Protein AF-A0A4R2K9C3-F1 (afdb_monomer)

InterPro domains:
  IPR013494 Conserved hypothetical protein CHP02678 [PF09661] (17-122)

Structure (mmCIF, N/CA/C/O backbone):
data_AF-A0A4R2K9C3-F1
#
_entry.id   AF-A0A4R2K9C3-F1
#
loop_
_atom_site.group_PDB
_atom_site.id
_atom_site.type_symbol
_atom_site.label_atom_id
_atom_site.label_alt_id
_atom_site.label_comp_id
_atom_site.label_asym_id
_atom_site.label_entity_id
_atom_site.label_seq_id
_atom_site.pdbx_PDB_ins_code
_atom_site.Cartn_x
_atom_site.Cartn_y
_atom_site.Cartn_z
_atom_site.occupancy
_atom_site.B_iso_or_equiv
_atom_site.auth_seq_id
_atom_site.auth_comp_id
_atom_site.auth_asym_id
_atom_site.auth_atom_id
_atom_site.pdbx_PDB_model_num
ATOM 1 N N . MET A 1 1 ? -11.268 -9.869 19.387 1.00 60.59 1 MET A N 1
ATOM 2 C CA . MET A 1 1 ? -11.915 -8.569 19.128 1.00 60.59 1 MET A CA 1
ATOM 3 C C . MET A 1 1 ? -11.376 -7.587 20.150 1.00 60.59 1 MET A C 1
ATOM 5 O O . MET A 1 1 ? -11.639 -7.766 21.333 1.00 60.59 1 MET A O 1
ATOM 9 N N . ILE A 1 2 ? -10.507 -6.672 19.723 1.00 79.75 2 ILE A N 1
ATOM 10 C CA . ILE A 1 2 ? -9.918 -5.659 20.607 1.00 79.75 2 ILE A CA 1
ATOM 11 C C . ILE A 1 2 ? -10.991 -4.595 20.855 1.00 79.75 2 ILE A C 1
ATOM 13 O O . ILE A 1 2 ? -11.624 -4.126 19.912 1.00 79.75 2 ILE A O 1
ATOM 17 N N . GLU A 1 3 ? -11.250 -4.261 22.115 1.00 84.19 3 GLU A N 1
ATOM 18 C CA . GLU A 1 3 ? -12.278 -3.282 22.464 1.00 84.19 3 GLU A CA 1
ATOM 19 C C . GLU A 1 3 ? -11.750 -1.861 22.233 1.00 84.19 3 GLU A C 1
ATOM 21 O O . GLU A 1 3 ? -10.769 -1.445 22.850 1.00 84.19 3 GLU A O 1
ATOM 26 N N . ILE A 1 4 ? -12.401 -1.117 21.336 1.00 86.88 4 ILE A N 1
ATOM 27 C CA . ILE A 1 4 ? -12.091 0.293 21.088 1.00 86.88 4 ILE A CA 1
ATOM 28 C C . ILE A 1 4 ? -12.964 1.156 22.004 1.00 86.88 4 ILE A C 1
ATOM 30 O O . ILE A 1 4 ? -14.193 1.084 21.898 1.00 86.88 4 ILE A O 1
ATOM 34 N N . PRO A 1 5 ? -12.384 2.021 22.853 1.00 88.50 5 PRO A N 1
ATOM 35 C CA . PRO A 1 5 ? -13.164 2.929 23.682 1.00 88.50 5 PRO A CA 1
ATOM 36 C C . PRO A 1 5 ? -14.057 3.846 22.836 1.00 88.50 5 PRO A C 1
ATOM 38 O O . PRO A 1 5 ? -13.630 4.371 21.805 1.00 88.50 5 PRO A O 1
ATOM 41 N N . THR A 1 6 ? -15.278 4.129 23.298 1.00 89.88 6 THR A N 1
ATOM 42 C CA . THR A 1 6 ? -16.264 4.926 22.540 1.00 89.88 6 THR A CA 1
ATOM 43 C C . THR A 1 6 ? -15.735 6.293 22.094 1.00 89.88 6 THR A C 1
ATOM 45 O O . THR A 1 6 ? -16.053 6.748 20.997 1.00 89.88 6 THR A O 1
ATOM 48 N N . PHE A 1 7 ? -14.895 6.943 22.908 1.00 91.75 7 PHE A N 1
ATOM 49 C CA . PHE A 1 7 ? -14.315 8.249 22.574 1.00 91.75 7 PHE A CA 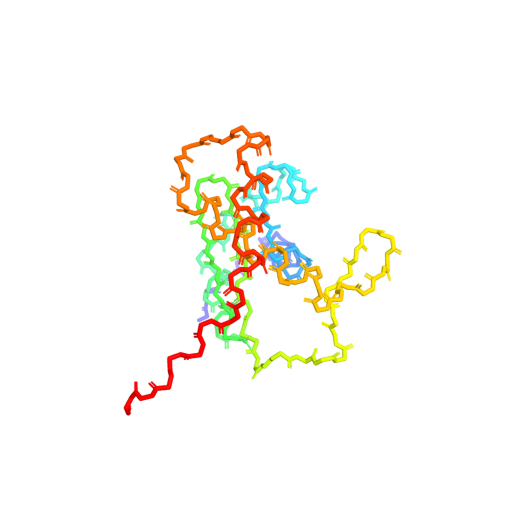1
ATOM 50 C C . PHE A 1 7 ? -13.267 8.181 21.450 1.00 91.75 7 PHE A C 1
ATOM 52 O O . PHE A 1 7 ? -13.030 9.176 20.768 1.00 91.75 7 PHE A O 1
ATOM 59 N N . GLU A 1 8 ? -12.663 7.013 21.222 1.00 95.44 8 GLU A N 1
ATOM 60 C CA . GLU A 1 8 ? -11.671 6.801 20.167 1.00 95.44 8 GLU A CA 1
ATOM 61 C C . GLU A 1 8 ? -12.262 6.178 18.900 1.00 95.44 8 GLU A C 1
ATOM 63 O O . GLU A 1 8 ? -11.641 6.232 17.834 1.00 95.44 8 GLU A O 1
ATOM 68 N N . LEU A 1 9 ? -13.489 5.656 18.981 1.00 95.12 9 LEU A N 1
ATOM 69 C CA . LEU A 1 9 ? -14.160 4.951 17.891 1.00 95.12 9 LEU A CA 1
ATOM 70 C C . LEU A 1 9 ? -14.202 5.765 16.591 1.00 95.12 9 LEU A C 1
ATOM 72 O O . LEU A 1 9 ? -13.956 5.226 15.514 1.00 95.12 9 LEU A O 1
ATOM 76 N N . ALA A 1 10 ? -14.455 7.073 16.670 1.00 96.38 10 ALA A N 1
ATOM 77 C CA . ALA A 1 10 ? -14.468 7.938 15.491 1.00 96.38 10 ALA A CA 1
ATOM 78 C C . ALA A 1 10 ? -13.087 8.031 14.811 1.00 96.38 10 ALA A C 1
ATOM 80 O O . ALA A 1 10 ? -12.998 8.053 13.579 1.00 96.38 10 ALA A O 1
ATOM 81 N N . SER A 1 11 ? -12.008 8.056 15.603 1.00 96.88 11 SER A N 1
ATOM 82 C CA . SER A 1 11 ? -10.631 8.051 15.098 1.00 96.88 11 SER A CA 1
ATOM 83 C C . SER A 1 11 ? -10.295 6.708 14.453 1.00 96.88 11 SER A C 1
ATOM 85 O O . SER A 1 11 ? -9.792 6.685 13.328 1.00 96.88 11 SER A O 1
ATOM 87 N N . TYR A 1 12 ? -10.657 5.604 15.111 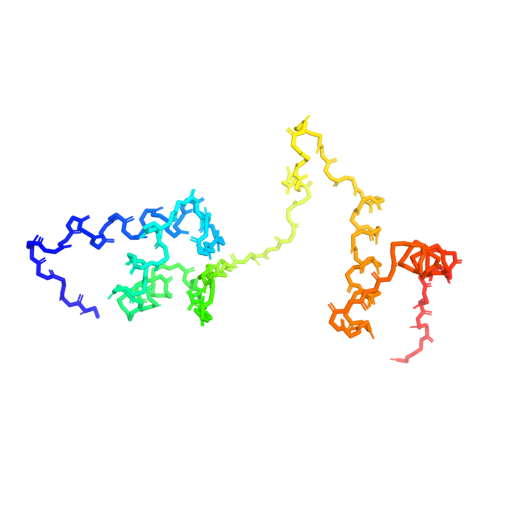1.00 97.56 12 TYR A N 1
ATOM 88 C CA . TYR A 1 12 ? -10.469 4.256 14.582 1.00 97.56 12 TYR A CA 1
ATOM 89 C C . TYR A 1 12 ? -11.209 4.053 13.253 1.00 97.56 12 TYR A C 1
ATOM 91 O O . TYR A 1 12 ? -10.611 3.684 12.244 1.00 97.56 12 TYR A O 1
ATOM 99 N N . GLN A 1 13 ? -12.496 4.405 13.193 1.00 96.88 13 GLN A N 1
ATOM 100 C CA . GLN A 1 13 ? -13.297 4.318 11.968 1.00 96.88 13 GLN A CA 1
ATOM 101 C C . GLN A 1 13 ? -12.732 5.176 10.833 1.00 96.88 13 GLN A C 1
ATOM 103 O O . GLN A 1 13 ? -12.809 4.793 9.664 1.00 96.88 13 GLN A O 1
ATOM 108 N N . ARG A 1 14 ? -12.165 6.349 11.147 1.00 97.44 14 ARG A N 1
ATOM 109 C CA . ARG A 1 14 ? -11.459 7.161 10.151 1.00 97.44 14 ARG A CA 1
ATOM 110 C C . ARG A 1 14 ? -10.237 6.411 9.618 1.00 97.44 14 ARG A C 1
ATOM 112 O O . ARG A 1 14 ? -10.091 6.352 8.404 1.00 97.44 14 ARG A O 1
ATOM 119 N N . ALA A 1 15 ? -9.428 5.798 10.481 1.00 97.44 15 ALA A N 1
ATOM 120 C CA . ALA A 1 15 ? -8.274 5.004 10.059 1.00 97.44 15 ALA A CA 1
ATOM 121 C C . ALA A 1 15 ? -8.679 3.820 9.161 1.00 97.44 15 ALA A C 1
ATOM 123 O O . ALA A 1 15 ? -8.097 3.640 8.091 1.00 97.44 15 ALA A O 1
ATOM 124 N N . VAL A 1 16 ? -9.737 3.084 9.530 1.00 97.06 16 VAL A N 1
ATOM 125 C CA . VAL A 1 16 ? -10.309 1.999 8.710 1.00 97.06 16 VAL A CA 1
ATOM 126 C C . VAL A 1 16 ? -10.696 2.515 7.323 1.00 97.06 16 VAL A C 1
ATOM 128 O O . VAL A 1 16 ? -10.256 1.972 6.310 1.00 97.06 16 VAL A O 1
ATOM 131 N N . ARG A 1 17 ? -11.480 3.600 7.256 1.00 97.19 17 ARG A N 1
ATOM 132 C CA . ARG A 1 17 ? -11.898 4.198 5.979 1.00 97.19 17 ARG A CA 1
ATOM 133 C C . ARG A 1 17 ? -10.706 4.638 5.134 1.00 97.19 17 ARG A C 1
ATOM 135 O O . ARG A 1 17 ? -10.707 4.384 3.933 1.00 97.19 17 ARG A O 1
ATOM 142 N N . THR A 1 18 ? -9.688 5.248 5.740 1.00 97.38 18 THR A N 1
ATOM 143 C CA . THR A 1 18 ? -8.480 5.681 5.027 1.00 97.38 18 THR A CA 1
ATOM 144 C C . THR A 1 18 ? -7.759 4.499 4.376 1.00 97.38 18 THR A C 1
ATOM 146 O O . THR A 1 18 ? -7.446 4.578 3.190 1.00 97.38 18 THR A O 1
ATOM 149 N N . VAL A 1 19 ? -7.552 3.394 5.103 1.00 96.50 19 VAL A N 1
ATOM 150 C CA . VAL A 1 19 ? -6.857 2.192 4.594 1.00 96.50 19 VAL A CA 1
ATOM 151 C C . VAL A 1 19 ? -7.674 1.464 3.518 1.00 96.50 19 VAL A C 1
ATOM 153 O O . VAL A 1 19 ? -7.120 0.939 2.550 1.00 96.50 19 VAL A O 1
ATOM 156 N N . LEU A 1 20 ? -9.004 1.451 3.641 1.00 95.12 20 LEU A N 1
ATOM 157 C CA . LEU A 1 20 ? -9.888 0.861 2.632 1.00 95.12 20 LEU A CA 1
ATOM 158 C C . LEU A 1 20 ? -10.012 1.725 1.368 1.00 95.12 20 LEU A C 1
ATOM 160 O O . LEU A 1 20 ? -10.162 1.181 0.275 1.00 95.12 20 LEU A O 1
ATOM 164 N N . ALA A 1 21 ? -9.924 3.049 1.483 1.00 95.31 21 ALA A N 1
ATOM 165 C CA . ALA A 1 21 ? -9.928 3.945 0.329 1.00 95.31 21 ALA A CA 1
ATOM 166 C C . ALA A 1 21 ? -8.570 3.962 -0.395 1.00 95.31 21 ALA A C 1
ATOM 168 O O . ALA A 1 21 ? -8.528 3.984 -1.623 1.00 95.31 21 ALA A O 1
ATOM 169 N N . HIS A 1 22 ? -7.468 3.895 0.357 1.00 95.06 22 HIS A N 1
ATOM 170 C CA . HIS A 1 22 ? -6.108 4.027 -0.162 1.00 95.06 22 HIS A CA 1
ATOM 171 C C . HIS A 1 22 ? -5.272 2.794 0.220 1.00 95.06 22 HIS A C 1
ATOM 173 O O . HIS A 1 22 ? -4.704 2.745 1.311 1.00 95.06 22 HIS A O 1
ATOM 179 N N . PRO A 1 23 ? -5.155 1.787 -0.673 1.00 91.94 23 PRO A N 1
ATOM 180 C CA . PRO A 1 23 ? -4.407 0.558 -0.391 1.00 91.94 23 PRO A CA 1
ATOM 181 C C . PRO A 1 23 ? -2.909 0.774 -0.151 1.00 91.94 23 PRO A C 1
ATOM 183 O O . PRO A 1 23 ? -2.239 -0.099 0.396 1.00 91.94 23 PRO A O 1
ATOM 186 N N . VAL A 1 24 ? -2.368 1.911 -0.591 1.00 95.38 24 VAL A N 1
ATOM 187 C CA . VAL A 1 24 ? -0.992 2.332 -0.332 1.00 95.38 24 VAL A CA 1
ATOM 188 C C . VAL A 1 24 ? -1.038 3.746 0.223 1.00 95.38 24 VAL A C 1
ATOM 190 O O . VAL A 1 24 ? -1.564 4.651 -0.418 1.00 95.38 24 VAL A O 1
ATOM 193 N N . ILE A 1 25 ? -0.473 3.911 1.411 1.00 97.50 25 ILE A N 1
ATOM 194 C CA . ILE A 1 25 ? -0.323 5.179 2.116 1.00 97.50 25 ILE A CA 1
ATOM 195 C C . ILE A 1 25 ? 1.176 5.403 2.295 1.00 97.50 25 ILE A C 1
ATOM 197 O O . ILE A 1 25 ? 1.898 4.487 2.693 1.00 97.50 25 ILE A O 1
ATOM 201 N N . THR A 1 26 ? 1.648 6.601 1.988 1.00 97.12 26 THR A N 1
ATOM 202 C CA . THR A 1 26 ? 3.036 7.040 2.152 1.00 97.12 26 THR A CA 1
ATOM 203 C C . THR A 1 26 ? 3.089 8.227 3.113 1.00 97.12 26 THR A C 1
ATOM 205 O O . THR A 1 26 ? 2.066 8.664 3.633 1.00 97.12 26 THR A O 1
ATOM 208 N N . GLU A 1 27 ? 4.278 8.774 3.352 1.00 96.31 27 GLU A N 1
ATOM 209 C CA . GLU A 1 27 ? 4.451 10.001 4.143 1.00 96.31 27 GLU A CA 1
ATOM 210 C C . GLU A 1 27 ? 3.733 11.224 3.550 1.00 96.31 27 GLU A C 1
ATOM 212 O O . GLU A 1 27 ? 3.465 12.183 4.265 1.00 96.31 27 GLU A O 1
ATOM 217 N N . THR A 1 28 ? 3.425 11.207 2.252 1.00 95.12 28 THR A N 1
ATOM 218 C CA . THR A 1 28 ? 2.826 12.347 1.540 1.00 95.12 28 THR A CA 1
ATOM 219 C C . THR A 1 28 ? 1.489 12.031 0.880 1.00 95.12 28 THR A C 1
ATOM 221 O O . THR A 1 28 ? 0.803 12.952 0.444 1.00 95.12 28 THR A O 1
ATOM 224 N N . TYR A 1 29 ? 1.105 10.757 0.794 1.00 93.31 29 TYR A N 1
ATOM 225 C CA . TYR A 1 29 ? -0.108 10.303 0.119 1.00 93.31 29 TYR A CA 1
ATOM 226 C C . TYR A 1 29 ? -0.936 9.380 1.029 1.00 93.31 29 TYR A C 1
ATOM 228 O O . TYR A 1 29 ? -0.366 8.474 1.633 1.00 93.31 29 TYR A O 1
ATOM 236 N N . PRO A 1 30 ? -2.274 9.511 1.090 1.00 94.25 30 PRO A N 1
ATOM 237 C CA . PRO A 1 30 ? -3.096 10.511 0.399 1.00 94.25 30 PRO A CA 1
ATOM 238 C C . PRO A 1 30 ? -2.925 11.930 0.963 1.00 94.25 30 PRO A C 1
ATOM 240 O O . PRO A 1 30 ? -3.079 12.898 0.227 1.00 94.25 30 PRO A O 1
ATOM 243 N N . ASP A 1 31 ? -2.548 12.038 2.235 1.00 95.19 31 ASP A N 1
ATOM 244 C CA . ASP A 1 31 ? -2.183 13.269 2.931 1.00 95.19 31 ASP A CA 1
ATOM 245 C C . ASP A 1 31 ? -1.165 12.947 4.049 1.00 95.19 31 ASP A C 1
ATOM 247 O O . ASP A 1 31 ? -1.040 11.777 4.435 1.00 95.19 31 ASP A O 1
ATOM 251 N N . PRO A 1 32 ? -0.438 13.946 4.588 1.00 96.06 32 PRO A N 1
ATOM 252 C CA . PRO A 1 32 ? 0.605 13.719 5.595 1.00 96.06 32 PRO A CA 1
ATOM 253 C C . PRO A 1 32 ? 0.118 13.134 6.932 1.00 96.06 32 PRO A C 1
ATOM 255 O O . PRO A 1 32 ? 0.901 12.521 7.658 1.00 96.06 32 PRO A O 1
ATOM 258 N N . ASP A 1 33 ? -1.168 13.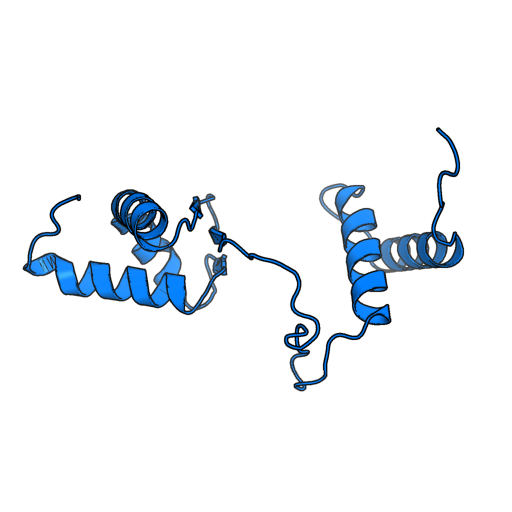281 7.261 1.00 96.69 33 ASP A N 1
ATOM 259 C CA . ASP A 1 33 ? -1.739 12.828 8.537 1.00 96.69 33 ASP A CA 1
ATOM 260 C C . ASP A 1 33 ? -2.200 11.365 8.488 1.00 96.69 33 ASP A C 1
ATOM 262 O O . ASP A 1 33 ? -2.403 10.718 9.523 1.00 96.69 33 ASP A O 1
ATOM 266 N N . SER A 1 34 ? -2.356 10.819 7.284 1.00 97.44 34 SER A N 1
ATOM 267 C CA . SER A 1 34 ? -2.869 9.472 7.063 1.00 97.44 34 SER A CA 1
ATOM 268 C C . SER A 1 34 ? -1.945 8.387 7.608 1.00 97.44 34 SER A C 1
ATOM 270 O O . SER A 1 34 ? -2.413 7.482 8.301 1.00 97.44 34 SER A O 1
ATOM 272 N N . LEU A 1 35 ? -0.635 8.465 7.352 1.00 97.50 35 LEU A N 1
ATOM 273 C CA . LEU A 1 35 ? 0.306 7.454 7.844 1.00 97.50 35 LEU A CA 1
ATOM 274 C C . LEU A 1 35 ? 0.403 7.444 9.386 1.00 97.50 35 LEU A C 1
ATOM 276 O O . LEU A 1 35 ? 0.284 6.358 9.962 1.00 97.50 35 LEU A O 1
ATOM 280 N N . PRO A 1 36 ? 0.545 8.590 10.087 1.00 97.38 36 PRO A N 1
ATOM 281 C CA . PRO A 1 36 ? 0.458 8.641 11.549 1.00 97.38 36 PRO A CA 1
ATOM 282 C C . PRO A 1 36 ? -0.851 8.072 12.107 1.00 97.38 36 PRO A C 1
ATOM 284 O O . PRO A 1 36 ? -0.824 7.301 13.069 1.00 97.38 36 PRO A O 1
ATOM 287 N N . LEU A 1 37 ? -1.992 8.396 11.486 1.00 97.44 37 LEU A N 1
ATOM 288 C CA . LEU A 1 37 ? -3.298 7.891 11.910 1.00 97.44 37 LEU A CA 1
ATOM 289 C C . LEU A 1 37 ? -3.380 6.361 11.813 1.00 97.44 37 LEU A C 1
ATOM 291 O O . LEU A 1 37 ? -3.865 5.712 12.736 1.00 97.44 37 LEU A O 1
ATOM 295 N N . VAL A 1 38 ? -2.887 5.778 10.719 1.00 97.19 38 VAL A N 1
ATOM 296 C CA . VAL A 1 38 ? -2.866 4.319 10.538 1.00 97.19 38 VAL A CA 1
ATOM 297 C C . VAL A 1 38 ? -1.894 3.650 11.504 1.00 97.19 38 VAL A C 1
ATOM 299 O O . VAL A 1 38 ? -2.206 2.593 12.047 1.00 97.19 38 VAL A O 1
ATOM 302 N N . ARG A 1 39 ? -0.736 4.267 11.774 1.00 96.38 39 ARG A N 1
ATOM 303 C CA . ARG A 1 39 ? 0.226 3.752 12.762 1.00 96.38 39 ARG A CA 1
ATOM 304 C C . ARG A 1 39 ? -0.358 3.683 14.166 1.00 96.38 39 ARG A C 1
ATOM 306 O O . ARG A 1 39 ? -0.074 2.718 14.869 1.00 96.38 39 ARG A O 1
ATOM 313 N N . ARG A 1 40 ? -1.159 4.677 14.560 1.00 96.81 40 ARG A N 1
ATOM 314 C CA . ARG A 1 40 ? -1.821 4.703 15.872 1.00 96.81 40 ARG A CA 1
ATOM 315 C C . ARG A 1 40 ? -2.683 3.461 16.102 1.00 96.81 40 ARG A C 1
ATOM 317 O O . ARG A 1 40 ? -2.660 2.925 17.197 1.00 96.81 40 ARG A O 1
ATOM 324 N N . TRP A 1 41 ? -3.394 3.014 15.069 1.00 97.69 41 TRP A N 1
ATOM 325 C CA . TRP A 1 41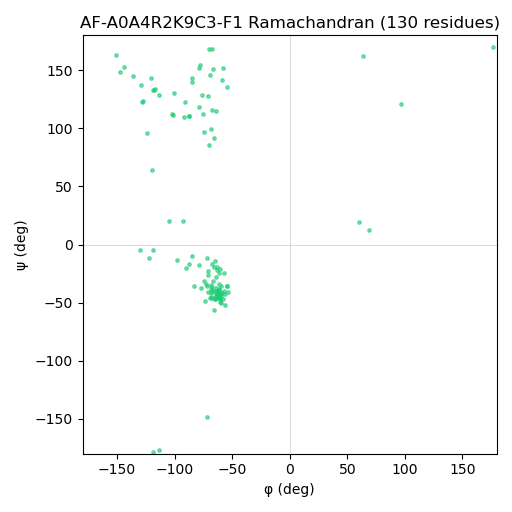 ? -4.359 1.909 15.124 1.00 97.69 41 TRP A CA 1
ATOM 326 C C . TRP A 1 41 ? -3.836 0.612 14.497 1.00 97.69 41 TRP A C 1
ATOM 328 O O . TRP A 1 41 ? -4.603 -0.239 14.051 1.00 97.69 41 TRP A O 1
ATOM 338 N N . ALA A 1 42 ? -2.516 0.479 14.368 1.00 96.06 42 ALA A N 1
ATOM 339 C CA . ALA A 1 42 ? -1.905 -0.569 13.561 1.00 96.06 42 ALA A CA 1
ATOM 340 C C . ALA A 1 42 ? -2.234 -1.989 14.041 1.00 96.06 42 ALA A C 1
ATOM 342 O O . ALA A 1 42 ? -2.300 -2.909 13.224 1.00 96.06 42 ALA A O 1
ATOM 343 N N . THR A 1 43 ? -2.378 -2.184 15.350 1.00 96.00 43 THR A N 1
ATOM 344 C CA . THR A 1 43 ? -2.629 -3.499 15.949 1.00 96.00 43 THR A CA 1
ATOM 345 C C . THR A 1 43 ? -4.065 -3.936 15.686 1.00 96.00 43 THR A C 1
ATOM 347 O O . THR A 1 43 ? -4.304 -5.035 15.191 1.00 96.00 43 THR A O 1
ATOM 350 N N . GLU A 1 44 ? -5.007 -3.037 15.943 1.00 96.56 44 GLU A N 1
ATOM 351 C CA . GLU A 1 44 ? -6.444 -3.238 15.805 1.00 96.56 44 GLU A CA 1
ATOM 352 C C . GLU A 1 44 ? -6.818 -3.402 14.337 1.00 96.56 44 GLU A C 1
ATOM 354 O O . GLU A 1 44 ? -7.456 -4.384 13.973 1.00 96.56 44 GLU A O 1
ATOM 359 N N . LEU A 1 45 ? -6.297 -2.532 13.464 1.00 96.81 45 LEU A N 1
ATOM 360 C CA . LEU A 1 45 ? -6.496 -2.648 12.021 1.00 96.81 45 LEU A CA 1
ATOM 361 C C . LEU A 1 45 ? -5.978 -3.979 11.475 1.00 96.81 45 LEU A C 1
ATOM 363 O O . LEU A 1 45 ? -6.627 -4.577 10.625 1.00 96.81 45 LEU A O 1
ATOM 367 N N . ARG A 1 46 ? -4.812 -4.457 11.930 1.00 96.56 46 ARG A N 1
ATOM 368 C CA . ARG A 1 46 ? -4.279 -5.753 11.480 1.00 96.56 46 ARG A CA 1
ATOM 369 C C . ARG A 1 46 ? -5.181 -6.912 11.873 1.00 96.56 46 ARG A C 1
ATOM 371 O O . ARG A 1 46 ? -5.392 -7.780 11.034 1.00 96.56 46 ARG A O 1
ATOM 378 N N . SER A 1 47 ? -5.675 -6.924 13.111 1.00 96.25 47 SER A N 1
ATOM 379 C CA . SER A 1 47 ? -6.586 -7.970 13.584 1.00 96.25 47 SER A CA 1
ATOM 380 C C . SER A 1 47 ? -7.906 -7.904 12.826 1.00 96.25 47 SER A C 1
ATOM 382 O O . SER A 1 47 ? -8.275 -8.859 12.157 1.00 96.25 47 SER A O 1
ATOM 384 N N . ASP A 1 48 ? -8.574 -6.753 12.848 1.00 95.56 48 ASP A N 1
ATOM 385 C CA . ASP A 1 48 ? -9.935 -6.625 12.334 1.00 95.56 48 ASP A CA 1
ATOM 386 C C . ASP A 1 48 ? -9.997 -6.799 10.811 1.00 95.56 48 ASP A C 1
ATOM 388 O O . ASP A 1 48 ? -10.939 -7.398 10.295 1.00 95.56 48 ASP A O 1
ATOM 392 N N . LEU A 1 49 ? -8.992 -6.323 10.065 1.00 95.25 49 LEU A N 1
ATOM 393 C CA . LEU A 1 49 ? -8.950 -6.502 8.609 1.00 95.25 49 LEU A CA 1
ATOM 394 C C . LEU A 1 49 ? -8.629 -7.948 8.209 1.00 95.25 49 LEU A C 1
ATOM 396 O O . LEU A 1 49 ? -9.150 -8.420 7.194 1.00 95.25 49 LEU A O 1
ATOM 400 N N . ALA A 1 50 ? -7.805 -8.648 8.991 1.00 95.06 50 ALA A N 1
ATOM 401 C CA . ALA A 1 50 ? -7.555 -10.070 8.790 1.00 95.06 50 ALA A CA 1
ATOM 402 C C . ALA A 1 50 ? -8.800 -10.899 9.126 1.00 95.06 50 ALA A C 1
ATOM 404 O O . ALA A 1 50 ? -9.198 -11.740 8.326 1.00 95.06 50 ALA A O 1
ATOM 405 N N . ASP A 1 51 ? -9.451 -10.613 10.253 1.00 94.88 51 ASP A N 1
ATOM 406 C CA . ASP A 1 51 ? -10.617 -11.359 10.730 1.00 94.88 51 ASP A CA 1
ATOM 407 C C . ASP A 1 51 ? -11.845 -11.143 9.830 1.00 94.88 51 ASP A C 1
ATOM 409 O O . ASP A 1 51 ? -12.564 -12.093 9.524 1.00 94.88 51 ASP A O 1
ATOM 413 N N . ALA A 1 52 ? -12.090 -9.909 9.374 1.00 93.50 52 ALA A N 1
ATOM 414 C CA . ALA A 1 52 ? -13.276 -9.583 8.581 1.00 93.50 52 ALA A CA 1
ATOM 415 C C . ALA A 1 52 ? -13.125 -9.888 7.081 1.00 93.50 52 ALA A C 1
ATOM 417 O O . ALA A 1 52 ? -14.106 -10.253 6.434 1.00 93.50 52 ALA A O 1
ATOM 418 N N . PHE A 1 53 ? -11.927 -9.704 6.513 1.00 91.62 53 PHE A N 1
ATOM 419 C CA . PHE A 1 53 ? -11.712 -9.755 5.058 1.00 91.62 53 PHE A CA 1
ATOM 420 C C . PHE A 1 53 ? -10.558 -10.666 4.620 1.00 91.62 53 PHE A C 1
ATOM 422 O O . PHE A 1 53 ? -10.308 -10.802 3.424 1.00 91.62 53 PHE A O 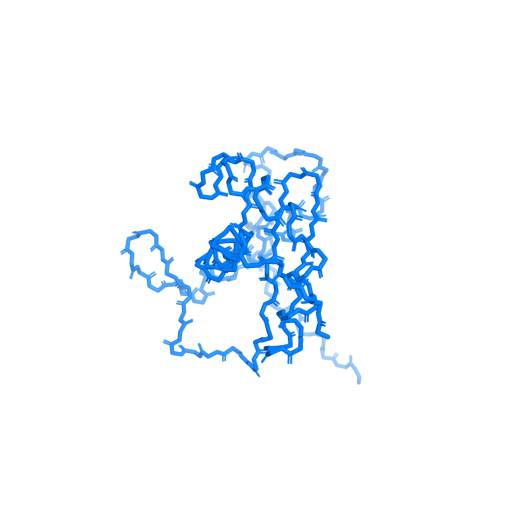1
ATOM 429 N N . GLY A 1 54 ? -9.795 -11.239 5.554 1.00 93.44 54 GLY A N 1
ATOM 430 C CA . GLY A 1 54 ? -8.543 -11.934 5.241 1.00 93.44 54 GLY A CA 1
ATOM 431 C C . GLY A 1 54 ? -7.422 -11.001 4.767 1.00 93.44 54 GLY A C 1
ATOM 432 O O . GLY A 1 54 ? -6.415 -11.467 4.233 1.00 93.44 54 GLY A O 1
ATOM 433 N N . TYR A 1 55 ? -7.573 -9.682 4.919 1.00 95.06 55 TYR A N 1
ATOM 434 C CA . TYR A 1 55 ? -6.599 -8.711 4.425 1.00 95.06 55 TYR A CA 1
ATOM 435 C C . TYR A 1 55 ? -5.391 -8.597 5.353 1.00 95.06 55 TYR A C 1
ATOM 437 O O . TYR A 1 55 ? -5.486 -8.763 6.566 1.00 95.06 55 TYR A O 1
ATOM 445 N N . ARG A 1 56 ? -4.237 -8.242 4.782 1.00 95.62 56 ARG A N 1
ATOM 446 C CA . ARG A 1 56 ? -2.997 -8.025 5.533 1.00 95.62 56 ARG A CA 1
ATOM 447 C C . ARG A 1 56 ? -2.578 -6.563 5.466 1.00 95.62 56 ARG A C 1
ATOM 449 O O . ARG A 1 56 ? -2.436 -6.009 4.382 1.00 95.62 56 ARG A O 1
ATOM 456 N N . LEU A 1 57 ? -2.315 -5.960 6.623 1.00 97.00 57 LEU A N 1
ATOM 457 C CA . LEU A 1 57 ? -1.750 -4.614 6.720 1.00 97.00 57 LEU A CA 1
ATOM 458 C C . LEU A 1 57 ? -0.247 -4.673 7.041 1.00 97.00 57 LEU A C 1
ATOM 460 O O . LEU A 1 57 ? 0.166 -5.042 8.146 1.00 97.00 57 LEU A O 1
ATOM 464 N N . GLU A 1 58 ? 0.575 -4.266 6.077 1.00 97.00 58 GLU A N 1
ATOM 465 C CA . GLU A 1 58 ? 2.030 -4.166 6.199 1.00 97.00 58 GLU A CA 1
ATOM 466 C C . GLU A 1 58 ? 2.447 -2.713 6.450 1.00 97.00 58 GLU A C 1
ATOM 468 O O . GLU A 1 58 ? 2.031 -1.800 5.740 1.00 97.00 58 GLU A O 1
ATOM 473 N N . LEU A 1 59 ? 3.285 -2.489 7.465 1.00 96.00 59 LEU A N 1
ATOM 474 C CA . LEU A 1 59 ? 3.832 -1.170 7.790 1.00 96.00 59 LEU A CA 1
ATOM 475 C C . LEU A 1 59 ? 5.347 -1.205 7.625 1.00 96.00 59 LEU A C 1
ATOM 477 O O . LEU A 1 59 ? 6.007 -2.107 8.132 1.00 96.00 59 LEU A O 1
ATOM 481 N N . SER A 1 60 ? 5.883 -0.191 6.961 1.00 93.56 60 SER A N 1
ATOM 482 C CA . SER A 1 60 ? 7.310 0.131 6.908 1.00 93.56 60 SER A CA 1
ATOM 483 C C . SER A 1 60 ? 7.546 1.468 7.633 1.00 93.56 60 SER A C 1
ATOM 485 O O . SER A 1 60 ? 6.589 2.017 8.183 1.00 93.56 60 SER A O 1
ATOM 487 N N . PRO A 1 61 ? 8.768 2.030 7.676 1.00 93.06 61 PRO A N 1
ATOM 488 C CA . PRO A 1 61 ? 9.010 3.380 8.200 1.00 93.06 61 PRO A CA 1
ATOM 489 C C . PRO A 1 61 ? 8.343 4.510 7.400 1.00 93.06 61 PRO A C 1
ATOM 491 O O . PRO A 1 61 ? 7.955 5.513 7.990 1.00 93.06 61 PRO A O 1
ATOM 494 N N . SER A 1 62 ? 8.121 4.332 6.097 1.00 95.06 62 SER A N 1
ATOM 495 C CA . SER A 1 62 ? 7.594 5.384 5.211 1.00 95.06 62 SER A CA 1
ATOM 496 C C . SER A 1 62 ? 6.253 5.044 4.559 1.00 95.06 62 SER A C 1
ATOM 498 O O . SER A 1 62 ? 5.671 5.884 3.875 1.00 95.06 62 SER A O 1
ATOM 500 N N . THR A 1 63 ? 5.733 3.826 4.750 1.00 96.69 63 THR A N 1
ATOM 501 C CA . THR A 1 63 ? 4.498 3.387 4.085 1.00 96.69 63 THR A CA 1
ATOM 502 C C . THR A 1 63 ? 3.618 2.485 4.945 1.00 96.69 63 THR A C 1
ATOM 504 O O . THR A 1 63 ? 4.122 1.693 5.742 1.00 96.69 63 THR A O 1
ATOM 507 N N . ALA A 1 64 ? 2.313 2.512 4.683 1.00 97.25 64 ALA A N 1
ATOM 508 C CA . ALA A 1 64 ? 1.355 1.475 5.056 1.00 97.25 64 ALA A CA 1
ATOM 509 C C . ALA A 1 64 ? 0.741 0.871 3.787 1.00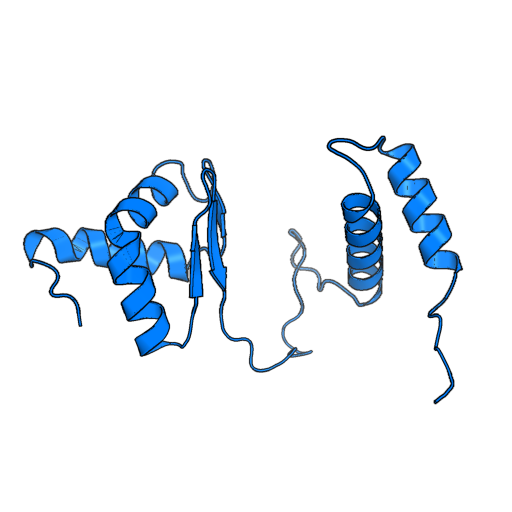 97.25 64 ALA A C 1
ATOM 511 O O . ALA A 1 64 ? 0.338 1.603 2.883 1.00 97.25 64 ALA A O 1
ATOM 512 N N . ARG A 1 65 ? 0.680 -0.458 3.697 1.00 96.75 65 ARG A N 1
ATOM 513 C CA . ARG A 1 65 ? 0.149 -1.180 2.536 1.00 96.75 65 ARG A CA 1
ATOM 514 C C . ARG A 1 65 ? -0.910 -2.176 2.978 1.00 96.75 65 ARG A C 1
ATOM 516 O O . ARG A 1 65 ? -0.630 -3.052 3.792 1.00 96.75 65 ARG A O 1
ATOM 523 N N . LEU A 1 66 ? -2.107 -2.056 2.415 1.00 96.44 66 LEU A N 1
ATOM 524 C CA . LEU A 1 66 ? -3.173 -3.038 2.551 1.00 96.44 66 LEU A CA 1
ATOM 525 C C . LEU A 1 66 ? -3.082 -4.040 1.399 1.00 96.44 66 LEU A C 1
ATOM 527 O O . LEU A 1 66 ? -3.389 -3.717 0.251 1.00 96.44 66 LEU A O 1
ATOM 531 N N . LEU A 1 67 ? -2.693 -5.268 1.716 1.00 92.69 67 LEU A N 1
ATOM 532 C CA . LEU A 1 67 ? -2.743 -6.393 0.800 1.00 92.69 67 LEU A CA 1
ATOM 533 C C . LEU A 1 67 ? -4.122 -7.031 0.917 1.00 92.69 67 LEU A C 1
ATOM 535 O O . LEU A 1 67 ? -4.471 -7.626 1.939 1.00 92.69 67 LEU A O 1
ATOM 539 N N . ARG A 1 68 ? -4.906 -6.878 -0.146 1.00 90.50 68 ARG A N 1
ATOM 540 C CA . ARG A 1 68 ? -6.204 -7.531 -0.283 1.00 90.50 68 ARG A CA 1
ATOM 541 C C . ARG A 1 68 ? -5.999 -8.932 -0.835 1.00 90.50 68 ARG A C 1
ATOM 543 O O . ARG A 1 68 ? -5.130 -9.133 -1.685 1.00 90.50 68 ARG A O 1
ATOM 550 N N . VAL A 1 69 ? -6.801 -9.879 -0.366 1.00 84.75 69 VAL A N 1
ATOM 551 C CA . VAL A 1 69 ? -6.886 -11.191 -1.008 1.00 84.75 69 VAL A CA 1
ATOM 552 C C . VAL A 1 69 ? -7.541 -10.962 -2.366 1.00 84.75 69 VAL A C 1
ATOM 554 O O . VAL A 1 69 ? -8.655 -10.453 -2.441 1.00 84.75 69 VAL A O 1
ATOM 557 N N . MET A 1 70 ? -6.797 -11.232 -3.436 1.00 69.00 70 MET A N 1
ATOM 558 C CA . MET A 1 70 ? -7.320 -11.205 -4.797 1.00 69.00 70 MET A CA 1
ATOM 559 C C . MET A 1 70 ? -7.574 -12.653 -5.199 1.00 69.00 70 MET A C 1
ATOM 561 O O . MET A 1 70 ? -6.620 -13.409 -5.373 1.00 69.00 70 MET A O 1
ATOM 565 N N . ASP A 1 71 ? -8.842 -13.029 -5.350 1.00 63.06 71 ASP A N 1
ATOM 566 C CA . ASP A 1 71 ? -9.238 -14.405 -5.688 1.00 63.06 71 ASP A CA 1
ATOM 567 C C . ASP A 1 71 ? -8.806 -14.812 -7.111 1.00 63.06 71 ASP A C 1
ATOM 569 O O . ASP A 1 71 ? -8.727 -15.993 -7.444 1.00 63.06 71 ASP A O 1
ATOM 573 N N . GLY A 1 72 ? -8.467 -13.832 -7.955 1.00 66.75 72 GLY A N 1
ATOM 574 C CA . GLY A 1 72 ? -7.919 -14.040 -9.287 1.00 66.75 72 GLY A CA 1
ATOM 575 C C . GLY A 1 72 ? -7.712 -12.733 -10.047 1.00 66.75 72 GLY A C 1
ATOM 576 O O . GLY A 1 72 ? -8.153 -11.660 -9.633 1.00 66.75 72 GLY A O 1
ATOM 577 N N . LEU A 1 73 ? -7.022 -12.824 -11.183 1.00 68.44 73 LEU A N 1
ATOM 578 C CA . LEU A 1 73 ? -6.963 -11.739 -12.159 1.00 68.44 73 LEU A CA 1
ATOM 579 C C . LEU A 1 73 ? -8.292 -11.700 -12.920 1.00 68.44 73 LEU A C 1
ATOM 581 O O . LEU A 1 73 ? -8.581 -12.614 -13.691 1.00 68.44 73 LEU A O 1
ATOM 585 N N . ASP A 1 74 ? -9.082 -10.647 -12.715 1.00 74.06 74 ASP A N 1
ATOM 586 C CA . ASP A 1 74 ? -10.312 -10.409 -13.469 1.00 74.06 74 ASP A CA 1
ATOM 587 C C . ASP A 1 74 ? -9.994 -9.624 -14.761 1.00 74.06 74 ASP A C 1
ATOM 589 O O . ASP A 1 74 ? -9.648 -8.439 -14.690 1.00 74.06 74 ASP A O 1
ATOM 593 N N . PRO A 1 75 ? -10.104 -10.238 -15.958 1.00 74.62 75 PRO A N 1
ATOM 594 C CA . PRO A 1 75 ? -9.809 -9.564 -17.223 1.00 74.62 75 PRO A CA 1
ATOM 595 C C . PRO A 1 75 ? -10.773 -8.408 -17.533 1.00 74.62 75 PRO A C 1
ATOM 597 O O . PRO A 1 75 ? -10.485 -7.597 -18.413 1.00 74.62 75 PRO A O 1
ATOM 600 N N . THR A 1 76 ? -11.899 -8.310 -16.822 1.00 79.56 76 THR A N 1
ATOM 601 C CA . THR A 1 76 ? -12.863 -7.211 -16.949 1.00 79.56 76 THR A CA 1
ATOM 602 C C . THR A 1 76 ? -12.497 -5.987 -16.101 1.00 79.56 76 THR A C 1
ATOM 604 O O . THR A 1 76 ? -13.054 -4.909 -16.315 1.0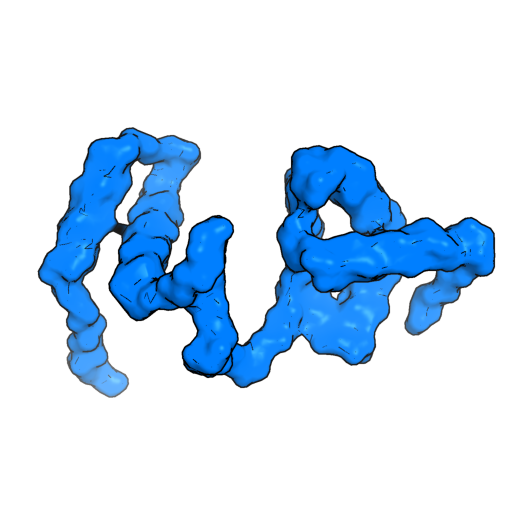0 79.56 76 THR A O 1
ATOM 607 N N . GLN A 1 77 ? -11.503 -6.108 -15.210 1.00 76.62 77 GLN A N 1
ATOM 608 C CA . GLN A 1 77 ? -11.025 -5.043 -14.321 1.00 76.62 77 GLN A CA 1
ATOM 609 C C . GLN A 1 77 ? -9.542 -4.707 -14.573 1.00 76.62 77 GLN A C 1
ATOM 611 O O . GLN A 1 77 ? -8.692 -4.909 -13.702 1.00 76.62 77 GLN A O 1
ATOM 616 N N . PRO A 1 78 ? -9.180 -4.187 -15.763 1.00 81.75 78 PRO A N 1
ATOM 617 C CA . PRO A 1 78 ? -7.806 -3.780 -16.022 1.00 81.75 78 PRO A CA 1
ATOM 618 C C . PRO A 1 78 ? -7.426 -2.577 -15.153 1.00 81.75 78 PRO A C 1
ATOM 620 O O . PRO A 1 78 ? -8.259 -1.711 -14.864 1.00 81.75 78 PRO A O 1
ATOM 623 N N . ALA A 1 79 ? -6.137 -2.453 -14.822 1.00 83.12 79 ALA A N 1
ATOM 624 C CA . ALA A 1 79 ? -5.622 -1.179 -14.332 1.00 83.12 79 ALA A CA 1
ATOM 625 C C . ALA A 1 79 ? -5.880 -0.089 -15.382 1.00 83.12 79 ALA A C 1
ATOM 627 O O . ALA A 1 79 ? -5.938 -0.362 -16.584 1.00 83.12 79 ALA A O 1
ATOM 628 N N . ARG A 1 80 ? -6.031 1.156 -14.936 1.00 84.94 80 ARG A N 1
ATOM 629 C CA . ARG A 1 80 ? -6.327 2.293 -15.810 1.00 84.94 80 ARG A CA 1
ATOM 630 C C . ARG A 1 80 ? -5.232 3.344 -15.711 1.00 84.94 80 ARG A C 1
ATOM 632 O O . ARG A 1 80 ? -4.643 3.547 -14.653 1.00 84.94 80 ARG A O 1
ATOM 639 N N . THR A 1 81 ? -4.920 3.983 -16.834 1.00 86.06 81 THR A N 1
ATOM 640 C CA . THR A 1 81 ? -4.006 5.130 -16.861 1.00 86.06 81 THR A CA 1
ATOM 641 C C . THR A 1 81 ? -4.666 6.345 -16.209 1.00 86.06 81 THR A C 1
ATOM 643 O O . THR A 1 81 ? -5.880 6.381 -16.032 1.00 86.06 81 THR A O 1
ATOM 646 N N . GLN A 1 82 ? -3.889 7.398 -15.936 1.00 83.31 82 GLN A N 1
ATOM 647 C CA . GLN A 1 82 ? -4.444 8.682 -15.471 1.00 83.31 82 GLN A CA 1
ATOM 648 C C . GLN A 1 82 ? -5.475 9.281 -16.447 1.00 83.31 82 GLN A C 1
ATOM 650 O O . GLN A 1 82 ? -6.346 10.041 -16.051 1.00 83.31 82 GLN A O 1
ATOM 655 N N . THR A 1 83 ? -5.387 8.916 -17.727 1.00 90.19 83 THR A N 1
ATOM 656 C CA . THR A 1 83 ? -6.321 9.297 -18.798 1.00 90.19 83 THR A CA 1
ATOM 657 C C . THR A 1 83 ? -7.453 8.285 -19.011 1.00 90.19 83 THR A C 1
ATOM 659 O O . THR A 1 83 ? -8.029 8.237 -20.095 1.00 90.19 83 THR A O 1
ATOM 662 N N . ASP A 1 84 ? -7.731 7.444 -18.012 1.00 84.56 84 ASP A N 1
ATOM 663 C CA . ASP A 1 84 ? -8.797 6.433 -17.993 1.00 84.56 84 ASP A CA 1
ATOM 664 C C . ASP A 1 84 ? -8.703 5.350 -19.090 1.00 84.56 84 ASP A C 1
ATOM 666 O O . ASP A 1 84 ? -9.662 4.646 -19.401 1.00 84.56 84 ASP A O 1
ATOM 670 N N . ARG A 1 85 ? -7.523 5.162 -19.694 1.00 88.19 85 ARG A N 1
ATOM 671 C CA . ARG A 1 85 ? -7.325 4.113 -20.705 1.00 88.19 85 ARG A CA 1
ATOM 672 C C . ARG A 1 85 ? -6.986 2.788 -20.027 1.00 88.19 85 ARG A C 1
ATOM 674 O O . ARG A 1 85 ? -6.149 2.793 -19.122 1.00 88.19 85 ARG A O 1
ATOM 681 N N . PRO A 1 86 ? -7.514 1.648 -20.506 1.00 87.00 86 PRO A 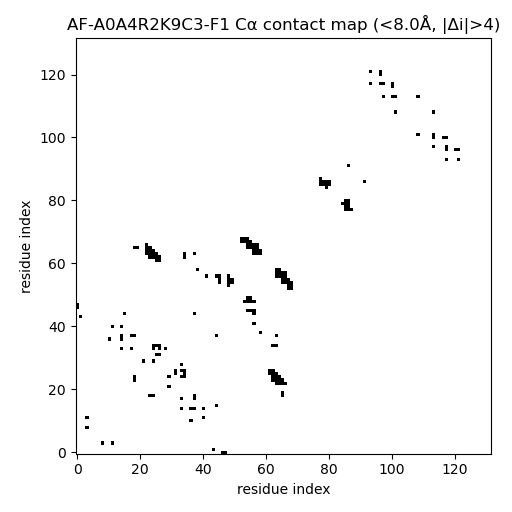N 1
ATOM 682 C CA . PRO A 1 86 ? -7.072 0.341 -20.039 1.00 87.00 86 PRO A CA 1
ATOM 683 C C . PRO A 1 86 ? -5.554 0.193 -20.176 1.00 87.00 86 PRO A C 1
ATOM 685 O O . PRO A 1 86 ? -4.956 0.564 -21.195 1.00 87.00 86 PRO A O 1
ATOM 688 N N . PHE A 1 87 ? -4.915 -0.341 -19.144 1.00 86.88 87 PHE A N 1
ATOM 689 C CA . PHE A 1 87 ? -3.527 -0.760 -19.189 1.00 86.88 87 PHE A CA 1
ATOM 690 C C . PHE A 1 87 ? -3.478 -2.054 -20.001 1.00 86.88 87 PHE A C 1
ATOM 692 O O . PHE A 1 87 ? -3.834 -3.126 -19.528 1.00 86.88 87 PHE A O 1
ATOM 699 N N . ASP A 1 88 ? -3.164 -1.931 -21.288 1.00 85.94 88 ASP A N 1
ATOM 700 C CA . ASP A 1 88 ? -3.175 -3.069 -22.200 1.00 85.94 88 ASP A CA 1
ATOM 701 C C . ASP A 1 88 ? -2.068 -4.092 -21.876 1.00 85.94 88 ASP A C 1
ATOM 703 O O . ASP A 1 88 ? -1.130 -3.843 -21.111 1.00 85.94 88 ASP A O 1
ATOM 707 N N . ARG A 1 89 ? -2.159 -5.269 -22.504 1.00 84.31 89 ARG A N 1
ATOM 708 C CA . ARG A 1 89 ? -1.189 -6.362 -22.338 1.00 84.31 89 ARG A CA 1
ATOM 709 C C . ARG A 1 89 ? 0.256 -5.925 -22.614 1.00 84.31 89 ARG A C 1
ATOM 711 O O . ARG A 1 89 ? 1.170 -6.410 -21.951 1.00 84.31 89 ARG A O 1
ATOM 718 N N . ARG A 1 90 ? 0.478 -5.024 -23.580 1.00 87.31 90 ARG A N 1
ATOM 719 C CA . ARG A 1 90 ? 1.822 -4.551 -23.940 1.00 87.31 90 ARG A CA 1
ATOM 720 C C . ARG A 1 90 ? 2.388 -3.656 -22.842 1.00 87.31 90 ARG A C 1
ATOM 722 O O . ARG A 1 90 ? 3.556 -3.792 -22.493 1.00 87.31 90 ARG A O 1
ATOM 729 N N . ARG A 1 91 ? 1.569 -2.777 -22.265 1.00 89.25 91 ARG A N 1
ATOM 730 C CA . ARG A 1 91 ? 1.950 -1.938 -21.123 1.00 89.25 91 ARG A CA 1
ATOM 731 C C . ARG A 1 91 ? 2.269 -2.777 -19.892 1.00 89.25 91 ARG A C 1
ATOM 733 O O . ARG A 1 91 ? 3.272 -2.501 -19.243 1.00 89.25 91 ARG A O 1
ATOM 740 N N . TYR A 1 92 ? 1.492 -3.827 -19.613 1.00 88.50 92 TYR A N 1
ATOM 741 C CA . TYR A 1 92 ? 1.821 -4.784 -18.549 1.00 88.50 92 TYR A CA 1
ATOM 742 C C . TYR A 1 92 ? 3.160 -5.487 -18.786 1.00 88.50 92 TYR A C 1
ATOM 744 O O . TYR A 1 92 ? 3.954 -5.590 -17.854 1.00 88.50 92 TYR A O 1
ATOM 752 N N . ALA A 1 93 ? 3.444 -5.915 -20.021 1.00 90.56 93 ALA A N 1
ATOM 753 C CA . ALA A 1 93 ? 4.730 -6.522 -20.358 1.00 90.56 93 ALA A CA 1
ATOM 754 C C . ALA A 1 93 ? 5.896 -5.551 -20.114 1.00 90.56 93 ALA A C 1
ATOM 756 O O . ALA A 1 93 ? 6.839 -5.900 -19.411 1.00 90.56 93 ALA A O 1
ATOM 757 N N . TYR A 1 94 ? 5.807 -4.315 -20.614 1.00 92.00 94 TYR A N 1
ATOM 758 C CA . TYR A 1 94 ? 6.843 -3.310 -20.368 1.00 92.00 94 TYR A CA 1
ATOM 759 C C . TYR A 1 94 ? 6.989 -2.967 -18.886 1.00 92.00 94 TYR A C 1
ATOM 761 O O . TYR A 1 94 ? 8.112 -2.882 -18.412 1.00 92.00 94 TYR A O 1
ATOM 769 N N . LEU A 1 95 ? 5.892 -2.838 -18.135 1.00 91.25 95 LEU A N 1
ATOM 770 C CA . LEU A 1 95 ? 5.951 -2.614 -16.690 1.00 91.25 95 LEU A CA 1
ATOM 771 C C . LEU A 1 95 ? 6.711 -3.743 -15.982 1.00 91.25 95 LEU A C 1
ATOM 773 O O . LEU A 1 95 ? 7.593 -3.465 -15.177 1.00 91.25 95 LEU A O 1
ATOM 777 N N . ALA A 1 96 ? 6.406 -5.004 -16.301 1.00 92.81 96 ALA A N 1
ATOM 778 C CA . ALA A 1 96 ? 7.090 -6.153 -15.714 1.00 92.81 96 ALA A CA 1
ATOM 779 C C . ALA A 1 96 ? 8.589 -6.171 -16.055 1.00 92.81 96 ALA A C 1
ATOM 781 O O . ALA A 1 96 ? 9.412 -6.398 -15.172 1.00 92.81 96 ALA A O 1
ATOM 782 N N . LEU A 1 97 ? 8.950 -5.879 -17.309 1.00 93.88 97 LEU A N 1
ATOM 783 C CA . LEU A 1 97 ? 10.349 -5.783 -17.735 1.00 93.88 97 LEU A CA 1
ATOM 784 C C . LEU A 1 97 ? 11.085 -4.638 -17.031 1.00 93.88 97 LEU A C 1
ATOM 786 O O . LEU A 1 97 ? 12.188 -4.838 -16.528 1.00 93.88 97 LEU A O 1
ATOM 790 N N . THR A 1 98 ? 10.457 -3.467 -16.926 1.00 94.69 98 THR A N 1
ATOM 791 C CA . THR A 1 98 ? 11.006 -2.318 -16.200 1.00 94.69 98 THR A CA 1
ATOM 792 C C . THR A 1 98 ? 11.220 -2.648 -14.726 1.00 94.69 98 THR A C 1
ATOM 794 O O . THR A 1 98 ? 12.294 -2.383 -14.196 1.00 94.69 98 THR A O 1
ATOM 797 N N . LEU A 1 99 ? 10.243 -3.269 -14.057 1.00 93.38 99 LEU A N 1
ATOM 798 C CA . LEU A 1 99 ? 10.383 -3.695 -12.661 1.00 93.38 99 LEU A CA 1
ATOM 799 C C . LEU A 1 99 ? 11.494 -4.737 -12.490 1.00 93.38 99 LEU A C 1
ATOM 801 O O . LEU A 1 99 ? 12.246 -4.668 -11.522 1.00 93.38 99 LEU A O 1
ATOM 805 N N . ALA A 1 100 ? 11.631 -5.674 -13.429 1.00 91.94 100 ALA A N 1
ATOM 806 C CA . ALA A 1 100 ? 12.699 -6.665 -13.404 1.00 91.94 100 ALA A CA 1
ATOM 807 C C . ALA A 1 100 ? 14.084 -6.020 -13.585 1.00 91.94 100 ALA A C 1
ATOM 809 O O . ALA A 1 100 ? 15.026 -6.408 -12.896 1.00 91.94 100 ALA A O 1
ATOM 810 N N . ALA A 1 101 ? 14.212 -5.030 -14.473 1.00 92.69 101 ALA A N 1
ATOM 811 C CA . ALA A 1 101 ? 15.442 -4.262 -14.652 1.00 92.69 101 ALA A CA 1
ATOM 812 C C . ALA A 1 101 ? 15.788 -3.449 -13.396 1.00 92.69 101 ALA A C 1
ATOM 814 O O . ALA A 1 101 ? 16.911 -3.537 -12.904 1.00 92.69 101 ALA A O 1
ATOM 815 N N . LEU A 1 102 ? 14.807 -2.747 -12.821 1.00 92.75 102 LEU A N 1
ATOM 816 C CA . LEU A 1 102 ? 14.974 -1.989 -11.579 1.00 92.75 102 LEU A CA 1
ATOM 817 C C . LEU A 1 102 ? 15.352 -2.888 -10.397 1.00 92.75 102 LEU A C 1
ATOM 819 O O . LEU A 1 102 ? 16.242 -2.545 -9.629 1.00 92.75 102 LEU A O 1
ATOM 823 N N . GLY A 1 103 ? 14.734 -4.065 -10.273 1.00 89.00 103 GLY A N 1
ATOM 824 C CA . GLY A 1 103 ? 15.049 -5.022 -9.210 1.00 89.00 103 GLY A CA 1
ATOM 825 C C . GLY A 1 103 ? 16.459 -5.617 -9.298 1.00 89.00 103 GLY A C 1
ATOM 826 O O . GLY A 1 103 ? 16.961 -6.127 -8.301 1.00 89.00 103 GLY A O 1
ATOM 827 N N . ARG A 1 104 ? 17.100 -5.558 -10.474 1.00 90.12 104 ARG A N 1
ATOM 828 C CA . ARG A 1 104 ? 18.515 -5.926 -10.666 1.00 90.12 104 ARG A CA 1
ATOM 829 C C . ARG A 1 104 ? 19.464 -4.744 -10.471 1.00 90.12 104 ARG A C 1
ATOM 831 O O . ARG A 1 104 ? 20.654 -4.965 -10.264 1.00 90.12 104 ARG A O 1
ATOM 838 N N . SER A 1 105 ? 18.960 -3.516 -10.577 1.00 87.44 105 SER A N 1
ATOM 839 C CA . SER A 1 105 ? 19.747 -2.310 -10.338 1.00 87.44 105 SER A CA 1
ATOM 840 C C . SER A 1 105 ? 19.927 -2.055 -8.840 1.00 87.44 105 SER A C 1
ATOM 842 O O . SER A 1 105 ? 19.126 -2.503 -8.022 1.00 87.44 105 SER A O 1
ATOM 844 N N . GLY A 1 106 ? 21.000 -1.348 -8.477 1.00 83.38 106 GLY A N 1
ATOM 845 C CA . GLY A 1 106 ? 21.191 -0.851 -7.114 1.00 83.38 106 GLY A CA 1
ATOM 846 C C . GLY A 1 106 ? 20.237 0.305 -6.795 1.00 83.38 106 GLY A C 1
ATOM 847 O O . GLY A 1 106 ? 19.134 0.401 -7.320 1.00 83.38 106 GLY A O 1
ATOM 848 N N . THR A 1 107 ? 20.669 1.242 -5.955 1.00 87.94 107 THR A N 1
ATOM 849 C CA . THR A 1 107 ? 19.837 2.385 -5.536 1.00 87.94 107 THR A CA 1
ATOM 850 C C . THR A 1 107 ? 19.415 3.304 -6.693 1.00 87.94 107 THR A C 1
ATOM 852 O O . THR A 1 107 ? 18.406 3.997 -6.590 1.00 87.94 107 THR A O 1
ATOM 855 N N . GLN A 1 108 ? 20.177 3.332 -7.790 1.00 90.75 108 GLN A N 1
ATOM 856 C CA . GLN A 1 108 ? 19.937 4.217 -8.927 1.00 90.75 108 GLN A CA 1
ATOM 857 C C . GLN A 1 108 ? 20.353 3.549 -10.243 1.00 90.75 108 GLN A C 1
ATOM 859 O O . GLN A 1 108 ? 21.307 2.773 -10.277 1.00 90.75 108 GLN A O 1
ATOM 864 N N . ILE A 1 109 ? 19.653 3.899 -11.322 1.00 93.56 109 ILE A N 1
ATOM 865 C CA . ILE A 1 109 ? 19.969 3.535 -12.706 1.00 93.56 109 ILE A CA 1
ATOM 866 C C . ILE A 1 109 ? 19.786 4.766 -13.599 1.00 93.56 109 ILE A C 1
ATOM 868 O O . ILE A 1 109 ? 18.897 5.589 -13.352 1.00 93.56 109 ILE A O 1
ATOM 872 N N . ALA A 1 110 ? 20.622 4.921 -14.627 1.00 95.56 110 ALA A N 1
ATOM 873 C CA . ALA A 1 110 ? 20.412 5.966 -15.623 1.00 95.56 110 ALA A CA 1
ATOM 874 C C . ALA A 1 110 ? 19.177 5.648 -16.482 1.00 95.56 110 ALA A C 1
ATOM 876 O O . ALA A 1 110 ? 18.904 4.492 -16.799 1.00 95.56 110 ALA A O 1
ATOM 877 N N . LEU A 1 111 ? 18.434 6.672 -16.912 1.00 94.12 111 LEU A N 1
ATOM 878 C CA . LEU A 1 111 ? 17.235 6.453 -17.731 1.00 94.12 111 LEU A CA 1
ATOM 879 C C . LEU A 1 111 ? 17.557 5.765 -19.069 1.00 94.12 111 LEU A C 1
ATOM 881 O O . LEU A 1 111 ? 16.792 4.910 -19.510 1.00 94.12 111 LEU A O 1
ATOM 885 N N . SER A 1 112 ? 18.684 6.115 -19.696 1.00 95.56 112 SER A N 1
ATOM 886 C CA . SER A 1 112 ? 19.160 5.468 -20.926 1.00 95.56 112 SER A CA 1
ATOM 887 C C . SER A 1 112 ? 19.475 3.992 -20.700 1.00 95.56 112 SER A C 1
ATOM 889 O O . SER A 1 112 ? 19.011 3.144 -21.450 1.00 95.56 112 SER A O 1
ATOM 891 N N . GLU A 1 113 ? 20.171 3.679 -19.610 1.00 94.62 113 GLU A N 1
ATOM 892 C CA . GLU A 1 113 ? 20.518 2.307 -19.237 1.00 94.62 113 GLU A CA 1
ATOM 893 C C . GLU A 1 113 ? 19.270 1.462 -18.943 1.00 94.62 113 GLU A C 1
ATOM 895 O O . GLU A 1 113 ? 19.168 0.317 -19.383 1.00 94.62 113 GLU A O 1
ATOM 900 N N . LEU A 1 114 ? 18.273 2.040 -18.266 1.00 94.06 114 LEU A N 1
ATOM 901 C CA . LEU A 1 114 ? 16.984 1.386 -18.050 1.00 94.06 114 LEU A CA 1
ATOM 902 C C . LEU A 1 114 ? 16.267 1.101 -19.377 1.00 94.06 114 LEU A C 1
ATOM 904 O O . LEU A 1 114 ? 15.715 0.014 -19.556 1.00 94.06 114 LEU A O 1
ATOM 908 N N . ALA A 1 115 ? 16.270 2.061 -20.306 1.00 94.50 115 ALA A N 1
ATOM 909 C CA . ALA A 1 115 ? 15.655 1.894 -21.618 1.00 94.50 115 ALA A CA 1
ATOM 910 C C . ALA A 1 115 ? 16.341 0.782 -22.428 1.00 94.50 115 ALA A C 1
ATOM 912 O O . ALA A 1 115 ? 15.649 -0.076 -22.983 1.00 94.50 115 ALA A O 1
ATOM 913 N N . ASP A 1 116 ? 17.675 0.750 -22.428 1.00 94.69 116 ASP A N 1
ATOM 914 C CA . ASP A 1 116 ? 18.469 -0.272 -23.112 1.00 94.69 116 ASP A CA 1
ATOM 915 C C . ASP A 1 116 ? 18.209 -1.667 -22.526 1.00 94.69 116 ASP A C 1
ATOM 917 O O . ASP A 1 116 ? 17.967 -2.622 -23.270 1.00 94.69 116 ASP A O 1
ATOM 921 N N . ALA A 1 117 ? 18.161 -1.788 -21.195 1.00 92.62 117 ALA A N 1
ATOM 922 C CA . ALA A 1 117 ? 17.859 -3.046 -20.515 1.00 92.62 117 ALA A CA 1
ATOM 923 C C . ALA A 1 117 ? 16.459 -3.577 -20.870 1.00 92.62 117 ALA A C 1
ATOM 925 O O . ALA A 1 117 ? 16.294 -4.757 -21.184 1.00 92.62 117 ALA A O 1
ATOM 926 N N . VAL A 1 118 ? 15.446 -2.705 -20.868 1.00 94.00 118 VAL A N 1
ATOM 927 C CA . VAL A 1 118 ? 14.067 -3.080 -21.212 1.00 94.00 118 VAL A CA 1
ATOM 928 C C . VAL A 1 118 ? 13.939 -3.451 -22.692 1.00 94.00 118 VAL A C 1
ATOM 930 O O . VAL A 1 118 ? 13.251 -4.420 -23.017 1.00 94.00 118 VAL A O 1
ATOM 933 N N . ALA A 1 119 ? 14.604 -2.727 -23.596 1.00 92.69 119 ALA A N 1
ATOM 934 C CA . ALA A 1 119 ? 14.606 -3.038 -25.025 1.00 92.69 119 ALA A CA 1
ATOM 935 C C . ALA A 1 119 ? 15.279 -4.392 -25.316 1.00 92.69 119 ALA A C 1
ATOM 937 O O . ALA A 1 119 ? 14.751 -5.202 -26.086 1.00 92.69 119 ALA A O 1
ATOM 938 N N . ALA A 1 120 ? 16.406 -4.671 -24.657 1.00 91.81 120 ALA A N 1
ATOM 939 C CA . ALA A 1 120 ? 17.098 -5.951 -24.763 1.00 91.81 120 ALA A CA 1
ATOM 940 C C . ALA A 1 120 ? 16.243 -7.114 -24.229 1.00 91.81 120 ALA A C 1
ATOM 942 O O . ALA A 1 120 ? 16.183 -8.174 -24.852 1.00 91.81 120 ALA A O 1
ATOM 943 N N . ASP A 1 121 ? 15.531 -6.926 -23.116 1.00 89.62 121 ASP A N 1
ATOM 944 C CA . ASP A 1 121 ? 14.658 -7.967 -22.566 1.00 89.62 121 ASP A CA 1
ATOM 945 C C . ASP A 1 121 ? 13.391 -8.178 -23.416 1.00 89.62 121 ASP A C 1
ATOM 947 O O . ASP A 1 121 ? 12.948 -9.313 -23.594 1.00 89.62 121 ASP A O 1
ATOM 951 N N . ALA A 1 122 ? 12.829 -7.115 -23.999 1.00 87.88 122 ALA A N 1
ATOM 952 C CA . ALA A 1 122 ? 11.634 -7.197 -24.841 1.00 87.88 122 ALA A CA 1
ATOM 953 C C . ALA A 1 122 ? 11.872 -7.965 -26.152 1.00 87.88 122 ALA A C 1
ATOM 955 O O . ALA A 1 122 ? 10.963 -8.629 -26.651 1.00 87.88 122 ALA A O 1
ATOM 956 N N . THR A 1 123 ? 13.087 -7.900 -26.704 1.00 87.31 123 THR A N 1
ATOM 957 C CA . THR A 1 123 ? 13.462 -8.641 -27.921 1.00 87.31 123 THR A CA 1
ATOM 958 C C . THR A 1 123 ? 13.782 -10.112 -27.651 1.00 87.31 123 THR A C 1
ATOM 960 O O . THR A 1 123 ? 13.730 -10.921 -28.575 1.00 87.31 123 THR A O 1
ATOM 963 N N . ARG A 1 124 ? 14.049 -10.491 -26.392 1.00 76.19 124 ARG A N 1
ATOM 964 C CA . ARG A 1 124 ? 14.460 -11.854 -26.019 1.00 76.19 124 ARG A CA 1
ATOM 965 C C . ARG A 1 124 ? 13.332 -12.899 -26.113 1.00 76.19 124 ARG A C 1
ATOM 967 O O . ARG A 1 124 ? 13.625 -14.090 -26.106 1.00 76.19 124 ARG A O 1
ATOM 974 N N . GLY A 1 125 ? 12.070 -12.483 -26.280 1.00 61.47 125 GLY A N 1
ATOM 975 C CA . GLY A 1 125 ? 10.906 -13.376 -26.380 1.00 61.47 125 GLY A CA 1
ATOM 976 C C . GLY A 1 125 ? 10.649 -14.184 -25.092 1.00 61.47 125 GLY A C 1
ATOM 977 O O . GLY A 1 125 ? 11.518 -14.280 -24.224 1.00 61.47 125 GLY A O 1
ATOM 978 N N . PRO A 1 126 ? 9.449 -14.759 -24.895 1.00 54.62 126 PRO A N 1
ATOM 979 C CA . PRO A 1 126 ? 9.214 -15.628 -23.750 1.00 54.62 126 PRO A CA 1
ATOM 980 C C . PRO A 1 126 ? 10.105 -16.868 -23.880 1.00 54.62 126 PRO A C 1
ATOM 982 O O . PRO A 1 126 ? 9.923 -17.681 -24.785 1.00 54.62 126 PRO A O 1
ATOM 985 N N . VAL A 1 127 ? 11.060 -17.028 -22.962 1.00 52.19 127 VAL A N 1
ATOM 986 C CA . VAL A 1 127 ? 11.805 -18.280 -22.803 1.00 52.19 127 VAL A CA 1
ATOM 987 C C . VAL A 1 127 ? 10.825 -19.304 -22.237 1.00 52.19 127 VAL A C 1
ATOM 989 O O . VAL A 1 127 ? 10.697 -19.469 -21.025 1.00 52.19 127 VAL A O 1
ATOM 992 N N . HIS A 1 128 ? 10.069 -19.964 -23.111 1.00 50.03 128 HIS A N 1
ATOM 993 C CA . HIS A 1 128 ? 9.335 -21.159 -22.735 1.00 50.03 128 HIS A CA 1
ATOM 994 C C . HIS A 1 128 ? 10.389 -22.239 -22.474 1.00 50.03 128 HIS A C 1
ATOM 996 O O . HIS A 1 128 ? 10.953 -22.803 -23.411 1.00 50.03 128 HIS A O 1
ATOM 1002 N N . ARG A 1 129 ? 10.723 -22.484 -21.201 1.00 43.28 129 ARG A N 1
ATOM 1003 C CA . ARG A 1 129 ? 11.434 -23.709 -20.827 1.00 43.28 129 ARG A CA 1
ATOM 1004 C C . ARG A 1 129 ? 10.485 -24.874 -21.097 1.00 43.28 129 ARG A C 1
ATOM 1006 O O . ARG A 1 129 ? 9.650 -25.203 -20.264 1.00 43.28 129 ARG A O 1
ATOM 1013 N N . ALA A 1 130 ? 10.581 -25.435 -22.296 1.00 43.12 130 ALA A N 1
ATOM 1014 C CA . ALA A 1 130 ? 10.083 -26.766 -22.585 1.00 43.12 130 ALA A CA 1
ATOM 1015 C C . ALA A 1 130 ? 10.991 -27.786 -21.874 1.00 43.12 130 ALA A C 1
ATOM 1017 O O . ALA A 1 130 ? 12.209 -27.742 -22.045 1.00 43.12 130 ALA A O 1
ATOM 1018 N N . GLY A 1 131 ? 10.386 -28.687 -21.097 1.00 45.25 131 GLY A N 1
ATOM 1019 C CA . GLY A 1 131 ? 11.046 -29.781 -20.372 1.00 45.25 131 GLY A CA 1
ATOM 1020 C C . GLY A 1 131 ? 11.324 -29.410 -18.911 1.00 45.25 131 GLY A C 1
ATOM 1021 O O . GLY A 1 131 ? 12.028 -28.437 -18.655 1.00 45.25 131 GLY A O 1
ATOM 1022 N N . GLN A 1 132 ? 10.812 -30.123 -17.907 1.00 36.75 132 GLN A N 1
ATOM 1023 C CA . GLN A 1 132 ? 10.498 -31.558 -17.807 1.00 36.75 132 GLN A CA 1
ATOM 1024 C C . GLN A 1 132 ? 9.282 -31.801 -16.911 1.00 36.75 132 GLN A C 1
ATOM 1026 O O . GLN A 1 132 ? 9.068 -30.976 -15.994 1.00 36.75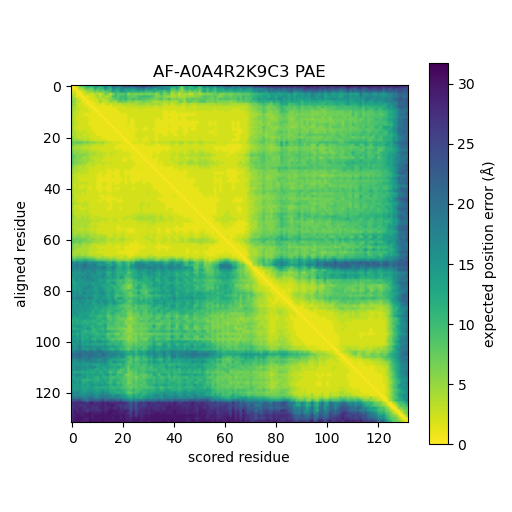 132 GLN A O 1
#

Solvent-accessible surface area (backbone atoms only — not comparable to full-atom values): 7987 Å² total; per-residue (Å²): 134,83,86,70,56,78,90,47,40,67,58,51,52,48,34,53,51,50,48,73,74,38,44,63,26,28,64,68,35,90,37,61,63,51,43,60,47,38,60,76,43,46,68,58,51,34,49,53,37,31,75,76,65,61,23,44,65,49,73,60,98,59,38,39,36,52,45,69,74,70,96,64,90,55,88,90,65,59,58,61,45,99,83,69,41,72,55,44,74,67,55,52,51,50,50,52,41,45,51,54,52,52,72,72,42,69,99,69,77,56,72,68,59,51,50,51,52,35,52,56,56,66,71,64,56,86,82,74,77,79,80,133

Radius of gyration: 19.79 Å; Cα contacts (8 Å, |Δi|>4): 106; chains: 1; bounding box: 38×45×52 Å

Organism: NCBI:txid1213861

Foldseek 3Di:
DDDDDPVCVVLLVVLLVLCVVDQKDFCPPPHNVNLVSCVVCVVVCQVCCCVPFVWHWDDDPTMIGIRHDDPDDDPVDADADPVRHGCDPVNVLLVVQLVVLVVPDDPDDDPVRSVVSSVVVVVVPPPPPDDD

Nearest PDB structures (foldseek):
  8bfn-assembly1_C  TM=5.557E-01  e=2.369E-02  Escherichia coli
  8dk2-assembly1_G  TM=4.567E-01  e=2.687E-02  Pseudomonas aeruginosa PA14
  8dk2-assembly1_H  TM=4.410E-01  e=8.362E-02  Pseudomonas aeruginosa PA14
  2dk8-assembly1_A  TM=4.161E-01  e=1.182E+00  Mus musculus
  6msk-assembly1_V  TM=3.470E-01  e=3.455E+00  Homo sapiens

pLDDT: mean 88.51, std 12.64, range [36.75, 97.69]

Sequence (132 aa):
MIEIPTFELASYQRAVRTVLAHPVITETYPDPDSLPLVRRWATELRSDLADAFGYRLELSPSTARLLRVMDGLDPTQPARTQTDRPFDRRRYAYLALTLAALGRSGTQIALSELADAVAADATRGPVHRAGQ

Mean predicted aligned error: 8.53 Å

Secondary structure (DSSP, 8-state):
-PPPPTTTHHHHHHHHHHHHH-SEEESSSS-TTHHHHHHHTHHHHHHHHHHHH--EEEE-SSEEEEE----S--TTS--B-TTS-B--HHHHHHHHHHHHHHHHS-S---HHHHHHHHHHHHHT--------